Protein AF-A0A5J4KHI0-F1 (afdb_monomer)

pLDDT: mean 92.1, std 10.92, range [45.16, 98.06]

Solvent-accessible surface area (backbone atoms only — not comparable to full-atom values): 4550 Å² total; per-residue (Å²): 130,86,74,79,80,53,53,51,62,54,46,41,70,42,32,92,74,65,80,88,76,84,80,81,64,56,80,61,45,65,75,76,49,61,76,81,48,78,43,78,39,80,67,27,45,72,35,63,64,57,51,54,36,43,78,70,60,44,74,45,63,48,72,45,57,86,34,69,62,26,51,124

Radius of gyration: 14.22 Å; Cα contacts (8 Å, |Δi|>4): 72; chains: 1; bounding box: 29×19×45 Å

Nearest PDB structures (foldseek):
  2pxx-assembly1_A  TM=7.802E-01  e=1.535E-03  Homo sapiens
  1nkv-assembly1_A  TM=6.233E-01  e=2.311E-01  Escherichia coli
  8fjn-assembly1_A  TM=5.724E-01  e=1.257E+00  Trypanosoma brucei brucei
  4q37-assembly1_E  TM=3.505E-01  e=2.021E+00  Thermotoga maritima MSB8

Structure (mmCIF, N/CA/C/O backbone):
data_AF-A0A5J4KHI0-F1
#
_entry.id   AF-A0A5J4KHI0-F1
#
loop_
_atom_site.group_PDB
_atom_site.id
_atom_site.type_symbol
_atom_site.label_atom_id
_atom_site.label_alt_id
_atom_site.label_comp_id
_atom_site.label_asym_id
_atom_site.label_entity_id
_atom_site.label_seq_id
_atom_site.p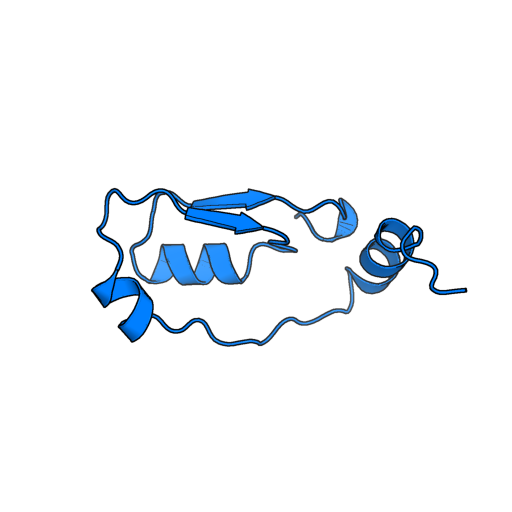dbx_PDB_ins_code
_atom_site.Cartn_x
_atom_site.Cartn_y
_atom_site.Cartn_z
_atom_site.occupancy
_atom_site.B_iso_or_equiv
_atom_site.auth_seq_id
_atom_site.auth_comp_id
_atom_site.auth_asym_id
_atom_site.auth_atom_id
_atom_site.pdbx_PDB_model_num
ATOM 1 N N . MET A 1 1 ? -5.218 -6.432 -31.995 1.00 45.16 1 MET A N 1
ATOM 2 C CA . MET A 1 1 ? -5.295 -7.577 -31.065 1.00 45.16 1 MET A CA 1
ATOM 3 C C . MET A 1 1 ? -4.832 -7.038 -29.723 1.00 45.16 1 MET A C 1
ATOM 5 O O . MET A 1 1 ? -3.760 -6.452 -29.695 1.00 45.16 1 MET A O 1
ATOM 9 N N . LEU A 1 2 ? -5.664 -7.050 -28.679 1.00 48.44 2 LEU A N 1
ATOM 10 C CA . LEU A 1 2 ? -5.244 -6.536 -27.371 1.00 48.44 2 LEU A CA 1
ATOM 11 C C . LEU A 1 2 ? -4.241 -7.533 -26.781 1.00 48.44 2 LEU A C 1
ATOM 13 O O . LEU A 1 2 ? -4.594 -8.686 -26.538 1.00 48.44 2 LEU A O 1
ATOM 17 N N . HIS A 1 3 ? -2.992 -7.102 -26.626 1.00 59.81 3 HIS A N 1
ATOM 18 C CA . HIS A 1 3 ? -1.924 -7.874 -26.003 1.00 59.81 3 HIS A CA 1
ATOM 19 C C . HIS A 1 3 ? -2.154 -7.916 -24.487 1.00 59.81 3 HIS A C 1
ATOM 21 O O . HIS A 1 3 ? -1.578 -7.150 -23.721 1.00 59.81 3 HIS A O 1
ATOM 27 N N . PHE A 1 4 ? -3.050 -8.798 -24.042 1.00 58.88 4 PHE A N 1
ATOM 28 C CA . PHE A 1 4 ? -3.251 -9.064 -22.614 1.00 58.88 4 PHE A CA 1
ATOM 29 C C . PHE A 1 4 ? -2.059 -9.797 -21.973 1.00 58.88 4 PHE A C 1
ATOM 31 O O . PHE A 1 4 ? -1.994 -9.870 -20.752 1.00 58.88 4 PHE A O 1
AT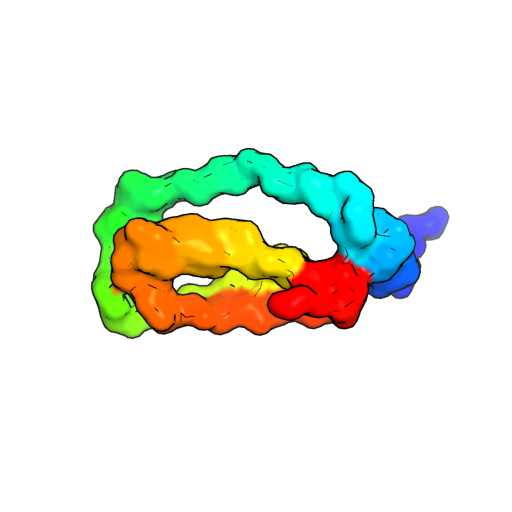OM 38 N N . ASN A 1 5 ? -1.116 -10.312 -22.773 1.00 63.34 5 ASN A N 1
ATOM 39 C CA . ASN A 1 5 ? 0.000 -11.129 -22.291 1.00 63.34 5 ASN A CA 1
ATOM 40 C C . ASN A 1 5 ? 1.285 -10.348 -21.977 1.00 63.34 5 ASN A C 1
ATOM 42 O O . ASN A 1 5 ? 2.141 -10.894 -21.292 1.00 63.34 5 ASN A O 1
ATOM 46 N N . ASP A 1 6 ? 1.400 -9.078 -22.375 1.00 80.88 6 ASP A N 1
ATOM 47 C CA . ASP A 1 6 ? 2.652 -8.311 -22.215 1.00 80.88 6 ASP A CA 1
ATOM 48 C C . ASP A 1 6 ? 2.653 -7.486 -20.908 1.00 80.88 6 ASP A C 1
ATOM 50 O O . ASP A 1 6 ? 3.365 -6.496 -20.755 1.00 80.88 6 ASP A O 1
ATOM 54 N N . GLN A 1 7 ? 1.805 -7.869 -19.944 1.00 87.31 7 GLN A N 1
ATOM 55 C CA . GLN A 1 7 ? 1.629 -7.134 -18.688 1.00 87.31 7 GLN A CA 1
ATOM 56 C C . GLN A 1 7 ? 2.883 -7.196 -17.816 1.00 87.31 7 GLN A C 1
ATOM 58 O O . GLN A 1 7 ? 3.277 -6.177 -17.262 1.00 87.31 7 GLN A O 1
ATOM 63 N N . VAL A 1 8 ? 3.522 -8.365 -17.711 1.00 91.12 8 VAL A N 1
ATOM 64 C CA . VAL A 1 8 ? 4.742 -8.522 -16.902 1.00 91.12 8 VAL A CA 1
ATOM 65 C C . VAL A 1 8 ? 5.842 -7.603 -17.431 1.00 91.12 8 VAL A C 1
ATOM 67 O O . VAL A 1 8 ? 6.369 -6.801 -16.672 1.00 91.12 8 VAL A O 1
ATOM 70 N N . GLU A 1 9 ? 6.108 -7.644 -18.739 1.00 92.69 9 GLU A N 1
ATOM 71 C CA . GLU A 1 9 ? 7.135 -6.816 -19.384 1.00 92.69 9 GLU A CA 1
ATOM 72 C C . GLU A 1 9 ? 6.877 -5.320 -19.180 1.00 92.69 9 GLU A C 1
ATOM 74 O O . GLU A 1 9 ? 7.776 -4.592 -18.762 1.00 92.69 9 GLU A O 1
ATOM 79 N N . TYR A 1 10 ? 5.639 -4.867 -19.402 1.00 93.56 10 TYR A N 1
ATOM 80 C CA . TYR A 1 10 ? 5.280 -3.464 -19.203 1.00 93.56 10 TYR A CA 1
ATOM 81 C C . TYR A 1 10 ? 5.496 -3.006 -17.755 1.00 93.56 10 TYR A C 1
ATOM 83 O O . TYR A 1 10 ? 6.068 -1.940 -17.519 1.00 93.56 10 TYR A O 1
ATOM 91 N N . TRP A 1 11 ? 5.013 -3.781 -16.778 1.00 95.06 11 TRP A N 1
ATOM 92 C CA . TRP A 1 11 ? 5.101 -3.390 -15.370 1.00 95.06 11 TRP A CA 1
ATOM 93 C C . TRP A 1 11 ? 6.529 -3.472 -14.834 1.00 95.06 11 TRP A C 1
ATOM 95 O O . TRP A 1 11 ? 6.926 -2.585 -14.076 1.00 95.06 11 TRP A O 1
ATOM 105 N N . ASP A 1 12 ? 7.318 -4.439 -15.307 1.00 94.19 12 ASP A N 1
ATOM 106 C CA . ASP A 1 12 ? 8.743 -4.527 -15.000 1.00 94.19 12 ASP A CA 1
ATOM 107 C C . ASP A 1 12 ? 9.532 -3.340 -15.572 1.00 94.19 12 ASP A C 1
ATOM 109 O O . ASP A 1 12 ? 10.386 -2.779 -14.881 1.00 94.19 12 ASP A O 1
ATOM 113 N N . GLU A 1 13 ? 9.224 -2.908 -16.802 1.00 95.38 13 GLU A N 1
ATOM 114 C CA . GLU A 1 13 ? 9.878 -1.764 -17.453 1.00 95.38 13 GLU A CA 1
ATOM 115 C C . GLU A 1 13 ? 9.658 -0.459 -16.673 1.00 95.38 13 GLU A C 1
ATOM 117 O O . GLU A 1 13 ? 10.591 0.320 -16.451 1.00 95.38 13 GLU A O 1
ATOM 122 N N . VAL A 1 14 ? 8.423 -0.203 -16.233 1.00 95.31 14 VAL A N 1
ATOM 123 C CA . VAL A 1 14 ? 8.077 1.073 -15.590 1.00 95.31 14 VAL A CA 1
ATOM 124 C C . VAL A 1 14 ? 8.329 1.091 -14.082 1.00 95.31 14 VAL A C 1
ATOM 126 O O . VAL A 1 14 ? 8.218 2.166 -13.483 1.00 95.31 14 VAL A O 1
ATOM 129 N N . ALA A 1 15 ? 8.682 -0.040 -13.461 1.00 94.50 15 ALA A N 1
ATOM 130 C CA . ALA A 1 15 ? 8.749 -0.201 -12.006 1.00 94.50 15 ALA A CA 1
ATOM 131 C C . ALA A 1 15 ? 9.568 0.890 -11.294 1.00 94.50 15 ALA A C 1
ATOM 133 O O . ALA A 1 15 ? 9.118 1.467 -10.307 1.00 94.50 15 ALA A O 1
ATOM 134 N N . ALA A 1 16 ? 10.724 1.263 -11.852 1.00 92.50 16 ALA A N 1
ATOM 135 C CA . ALA A 1 16 ? 11.617 2.263 -11.259 1.00 92.50 16 ALA A CA 1
ATOM 136 C C . ALA A 1 16 ? 11.096 3.713 -11.329 1.00 92.50 16 ALA A C 1
ATOM 138 O O . ALA A 1 16 ? 11.599 4.589 -10.625 1.00 92.50 16 ALA A O 1
ATOM 139 N N . THR A 1 17 ? 10.126 4.001 -12.202 1.00 95.44 17 THR A N 1
ATOM 140 C CA . THR A 1 17 ? 9.658 5.377 -12.470 1.00 95.44 17 THR A CA 1
ATOM 141 C C . THR A 1 17 ? 8.189 5.593 -12.128 1.00 95.44 17 THR A C 1
ATOM 143 O O . THR A 1 17 ? 7.746 6.734 -11.956 1.00 95.44 17 THR A O 1
ATOM 146 N N . LYS A 1 18 ? 7.410 4.514 -12.019 1.00 95.31 18 LYS A N 1
ATOM 147 C CA . LYS A 1 18 ? 5.977 4.591 -11.776 1.00 95.31 18 LYS A CA 1
ATOM 148 C C . LYS A 1 18 ? 5.699 5.055 -10.349 1.00 95.31 18 LYS A C 1
ATOM 150 O O . LYS A 1 18 ? 6.057 4.407 -9.375 1.00 95.31 18 LYS A O 1
ATOM 155 N N . LYS A 1 19 ? 4.962 6.160 -10.227 1.00 95.88 19 LYS A N 1
ATOM 156 C CA . LYS A 1 19 ? 4.441 6.645 -8.945 1.00 95.88 19 LYS A CA 1
ATOM 157 C C . LYS A 1 19 ? 2.937 6.411 -8.863 1.00 95.88 19 LYS A C 1
ATOM 159 O O . LYS A 1 19 ? 2.176 7.017 -9.617 1.00 95.88 19 LYS A O 1
ATOM 164 N N . PHE A 1 20 ? 2.502 5.567 -7.930 1.00 95.00 20 PHE A N 1
ATOM 165 C CA . PHE A 1 20 ? 1.081 5.353 -7.651 1.00 95.00 20 PHE A CA 1
ATOM 166 C C . PHE A 1 20 ? 0.582 6.366 -6.618 1.00 95.00 20 PHE A C 1
ATOM 168 O O . PHE A 1 20 ? 1.261 6.646 -5.631 1.00 95.00 20 PHE A O 1
ATOM 175 N N . THR A 1 21 ? -0.608 6.927 -6.835 1.00 95.19 21 THR A N 1
ATOM 176 C CA . THR A 1 21 ? -1.113 8.054 -6.025 1.00 95.19 21 THR A CA 1
ATOM 177 C C . THR A 1 21 ? -2.564 7.919 -5.580 1.00 95.19 21 THR A C 1
ATOM 179 O O . THR A 1 21 ? -3.033 8.763 -4.823 1.00 95.19 21 THR A O 1
ATOM 182 N N . HIS A 1 22 ? -3.284 6.881 -6.015 1.00 94.25 22 HIS A N 1
ATOM 183 C CA . HIS A 1 22 ? -4.706 6.746 -5.701 1.00 94.25 22 HIS A CA 1
ATOM 184 C C . HIS A 1 22 ? -4.939 6.678 -4.178 1.00 94.25 22 HIS A C 1
ATOM 186 O O . HIS A 1 22 ? -4.303 5.870 -3.495 1.00 94.25 22 HIS A O 1
ATOM 192 N N . PRO A 1 23 ? -5.806 7.529 -3.612 1.00 94.81 23 PRO A N 1
ATOM 193 C CA . PRO A 1 23 ? -6.017 7.568 -2.171 1.00 94.81 23 PRO A CA 1
ATOM 194 C C . PRO A 1 23 ? -6.748 6.315 -1.675 1.00 94.81 23 PRO A C 1
ATOM 196 O O . PRO A 1 23 ? -7.549 5.725 -2.398 1.00 94.81 23 PRO A O 1
ATOM 199 N N . VAL A 1 24 ? -6.489 5.941 -0.421 1.00 96.56 24 VAL A N 1
ATOM 200 C CA . VAL A 1 24 ? -7.249 4.909 0.298 1.00 96.56 24 VAL A CA 1
ATOM 201 C C . VAL A 1 24 ? -8.394 5.592 1.043 1.00 96.56 24 VAL A C 1
ATOM 203 O O . VAL A 1 24 ? -8.188 6.616 1.693 1.00 96.56 24 VAL A O 1
ATOM 206 N N . ASN A 1 25 ? -9.605 5.044 0.946 1.00 97.31 25 ASN A N 1
ATOM 207 C CA . ASN A 1 25 ? -10.768 5.572 1.655 1.00 97.31 25 ASN A CA 1
ATOM 208 C C . ASN A 1 25 ? -10.937 4.878 3.015 1.00 97.31 25 ASN A C 1
ATOM 210 O O . ASN A 1 25 ? -11.704 3.924 3.136 1.00 97.31 25 ASN A O 1
ATOM 214 N N . PHE A 1 26 ? -10.229 5.368 4.032 1.00 96.38 26 PHE A N 1
ATOM 215 C CA . PHE A 1 26 ? -10.266 4.781 5.375 1.00 96.38 26 PHE A CA 1
ATOM 216 C C . PHE A 1 26 ? -11.638 4.859 6.035 1.00 96.38 26 PHE A C 1
ATOM 218 O O . PHE A 1 26 ? -12.087 3.867 6.584 1.00 96.38 26 PHE A O 1
ATOM 225 N N . SER A 1 27 ? -12.372 5.964 5.871 1.00 96.81 27 SER A N 1
ATOM 226 C CA . SER A 1 27 ? -13.722 6.080 6.442 1.00 96.81 27 SER A CA 1
ATOM 227 C C . SER A 1 27 ? -14.679 5.002 5.926 1.00 96.81 27 SER A C 1
ATOM 229 O O . SER A 1 27 ? -15.601 4.616 6.640 1.00 96.81 27 SER A O 1
ATOM 231 N N . TRP A 1 28 ? -14.501 4.547 4.685 1.00 97.12 28 TRP A N 1
ATOM 232 C CA . TRP A 1 28 ? -15.284 3.444 4.139 1.00 97.12 28 TRP A CA 1
ATOM 233 C C . TRP A 1 28 ? -14.810 2.089 4.674 1.00 97.12 28 TRP A C 1
ATOM 235 O O . TRP A 1 28 ? -15.643 1.259 5.030 1.00 97.12 28 TRP A O 1
ATOM 245 N N . LEU A 1 29 ? -13.492 1.885 4.778 1.00 96.62 29 LEU A N 1
ATOM 246 C CA . LEU A 1 29 ? -12.908 0.662 5.335 1.00 96.62 29 LEU A CA 1
ATOM 247 C C . LEU A 1 29 ? -13.269 0.463 6.812 1.00 96.62 29 LEU A C 1
ATOM 249 O O . LEU A 1 29 ? -13.677 -0.635 7.177 1.00 96.62 29 LEU A O 1
ATOM 253 N N . ASP A 1 30 ? -13.236 1.523 7.621 1.00 95.56 30 ASP A N 1
ATOM 254 C CA . ASP A 1 30 ? -13.577 1.489 9.051 1.00 95.56 30 ASP A CA 1
ATOM 255 C C . ASP A 1 30 ? -15.042 1.075 9.290 1.00 95.56 30 ASP A C 1
ATOM 257 O O . ASP A 1 30 ? -15.396 0.577 10.356 1.00 95.56 30 ASP A O 1
ATOM 261 N N . GLY A 1 31 ? -15.916 1.281 8.297 1.00 96.88 31 GLY A N 1
ATOM 262 C CA . GLY A 1 31 ? -17.312 0.841 8.343 1.00 96.88 31 GLY A CA 1
ATOM 263 C C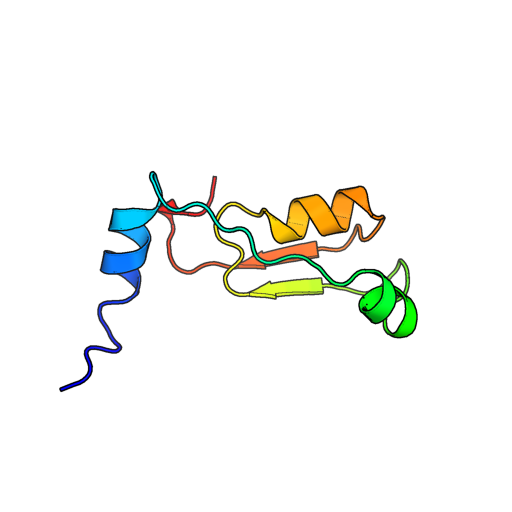 . GLY A 1 31 ? -17.524 -0.627 7.961 1.00 96.88 31 GLY A C 1
ATOM 264 O O . GLY A 1 31 ? -18.634 -1.135 8.124 1.00 96.88 31 GLY A O 1
ATOM 265 N N . LEU A 1 32 ? -16.499 -1.296 7.425 1.00 96.75 32 LEU A N 1
ATOM 266 C CA . LEU A 1 32 ? -16.576 -2.661 6.891 1.00 96.75 32 LEU A CA 1
ATOM 267 C C . LEU A 1 32 ? -15.671 -3.652 7.620 1.00 96.75 32 LEU A C 1
ATOM 269 O O . LEU A 1 32 ? -15.979 -4.844 7.648 1.00 96.75 32 LEU A O 1
ATOM 273 N N . LEU A 1 33 ? -14.546 -3.176 8.143 1.00 96.38 33 LEU A N 1
ATOM 274 C CA . LEU A 1 33 ? -13.462 -3.993 8.662 1.00 96.38 33 LEU A CA 1
ATOM 275 C C . LEU A 1 33 ? -13.245 -3.722 10.150 1.00 96.38 33 LEU A C 1
ATOM 277 O O . LEU A 1 33 ? -13.521 -2.641 10.664 1.00 96.38 33 LEU A O 1
ATOM 281 N N . ASP A 1 34 ? -12.696 -4.720 10.829 1.00 91.06 34 ASP A N 1
ATOM 282 C CA . ASP A 1 34 ? -12.197 -4.613 12.196 1.00 91.06 34 ASP A CA 1
ATOM 283 C C . ASP A 1 34 ? -10.678 -4.855 12.251 1.00 91.06 34 ASP A C 1
ATOM 285 O O . ASP A 1 34 ? -10.031 -5.175 11.252 1.00 91.06 34 ASP A O 1
ATOM 289 N N . SER A 1 35 ? -10.089 -4.736 13.443 1.00 83.06 35 SER A N 1
ATOM 290 C CA . SER A 1 35 ? -8.642 -4.898 13.643 1.00 83.06 35 SER A CA 1
ATOM 291 C C . SER A 1 35 ? -8.119 -6.322 13.415 1.00 83.06 35 SER A C 1
ATOM 293 O O . SER A 1 35 ? -6.905 -6.520 13.387 1.00 83.06 35 SER A O 1
ATOM 295 N N . GLN A 1 36 ? -9.000 -7.321 13.295 1.00 90.88 36 GLN A N 1
ATOM 296 C CA . GLN A 1 36 ? -8.637 -8.720 13.039 1.00 90.88 36 GLN A CA 1
ATOM 297 C C . GLN A 1 36 ? -8.837 -9.114 11.571 1.00 90.88 36 GLN A C 1
ATOM 299 O O . GLN A 1 36 ? -8.473 -10.222 11.166 1.00 90.88 36 GLN A O 1
ATOM 304 N N . SER A 1 37 ? -9.407 -8.215 10.771 1.00 96.31 37 SER A N 1
ATOM 305 C CA . SER A 1 37 ? -9.685 -8.441 9.363 1.00 96.31 37 SER A CA 1
ATOM 306 C C . SER A 1 37 ? -8.394 -8.675 8.582 1.00 96.31 37 SER A C 1
ATOM 308 O O . SER A 1 37 ? -7.417 -7.944 8.726 1.00 96.31 37 SER A O 1
ATOM 310 N N . ARG A 1 38 ? -8.404 -9.712 7.740 1.00 97.69 38 ARG A N 1
ATOM 311 C CA . ARG A 1 38 ? -7.309 -10.035 6.818 1.00 97.69 38 ARG A CA 1
ATOM 312 C C . ARG A 1 38 ? -7.516 -9.303 5.505 1.00 97.69 38 ARG A C 1
ATOM 314 O O . ARG A 1 38 ? -8.585 -9.436 4.907 1.00 97.69 38 ARG A O 1
ATOM 321 N N . ILE A 1 39 ? -6.499 -8.579 5.056 1.00 97.81 39 ILE A N 1
ATOM 322 C CA . ILE A 1 39 ? -6.545 -7.775 3.835 1.00 97.81 39 ILE A CA 1
ATOM 323 C C . ILE A 1 39 ? -5.496 -8.298 2.857 1.00 97.81 39 ILE A C 1
ATOM 325 O O . ILE A 1 39 ? -4.333 -8.453 3.215 1.00 97.81 39 ILE A O 1
ATOM 329 N N . LEU A 1 40 ? -5.917 -8.540 1.617 1.00 98.06 40 LEU A N 1
ATOM 330 C CA . LEU A 1 40 ? -5.026 -8.836 0.500 1.00 98.06 40 LEU A CA 1
ATOM 331 C C . LEU A 1 40 ? -4.988 -7.630 -0.442 1.00 98.06 40 LEU A C 1
ATOM 333 O O . LEU A 1 40 ? -6.01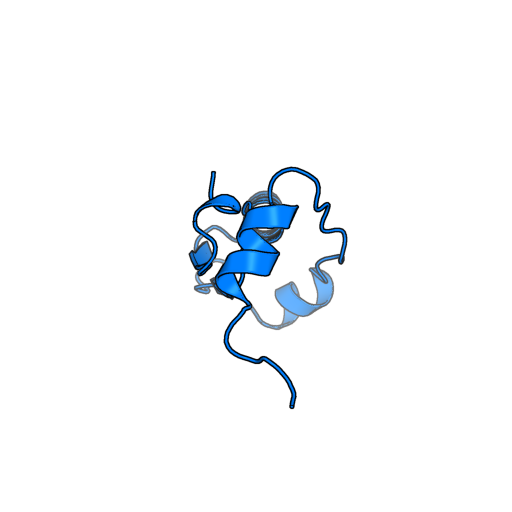0 -7.280 -1.035 1.00 98.06 40 LEU A O 1
ATOM 337 N N . ASP A 1 41 ? -3.816 -7.024 -0.595 1.00 97.44 41 ASP A N 1
ATOM 338 C CA . ASP A 1 41 ? -3.540 -5.994 -1.597 1.00 97.44 41 ASP A CA 1
ATOM 339 C C . ASP A 1 41 ? -3.094 -6.673 -2.904 1.00 97.44 41 ASP A C 1
ATOM 341 O O . ASP A 1 41 ? -1.957 -7.129 -3.042 1.00 97.44 41 ASP A O 1
ATOM 345 N N . TYR A 1 42 ? -4.033 -6.835 -3.839 1.00 96.94 42 TYR A N 1
ATOM 346 C CA . TYR A 1 42 ? -3.800 -7.521 -5.111 1.00 96.94 42 TYR A CA 1
ATOM 347 C C . TYR A 1 42 ? -3.318 -6.535 -6.179 1.00 96.94 42 TYR A C 1
ATOM 349 O O . TYR A 1 42 ? -4.062 -5.642 -6.587 1.00 96.94 42 TYR A O 1
ATOM 357 N N . GLY A 1 43 ? -2.089 -6.727 -6.658 1.00 95.50 43 GLY A N 1
ATOM 358 C CA . GLY A 1 43 ? -1.351 -5.709 -7.404 1.00 95.50 43 GLY A CA 1
ATOM 359 C C . GLY A 1 43 ? -0.735 -4.677 -6.458 1.00 95.50 43 GLY A C 1
ATOM 360 O O . GLY A 1 43 ? -0.901 -3.473 -6.664 1.00 95.50 43 GLY A O 1
ATOM 361 N N . CYS A 1 44 ? -0.088 -5.145 -5.383 1.00 97.00 44 CYS A N 1
ATOM 362 C CA . CYS A 1 44 ? 0.415 -4.276 -4.316 1.00 97.00 44 CYS A CA 1
ATOM 363 C C . CYS A 1 44 ? 1.527 -3.323 -4.781 1.00 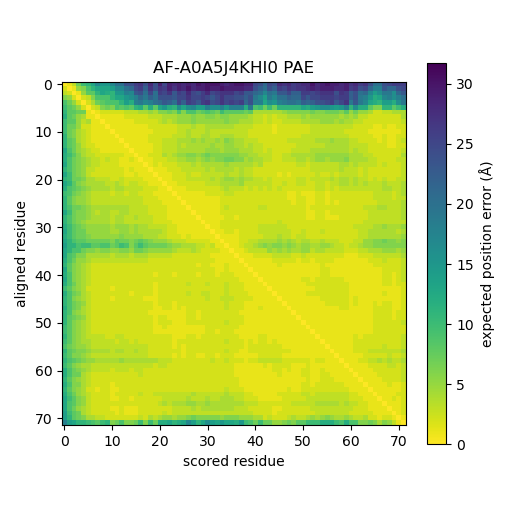97.00 44 CYS A C 1
ATOM 365 O O . CYS A 1 44 ? 1.826 -2.333 -4.100 1.00 97.00 44 CYS A O 1
ATOM 367 N N . GLY A 1 45 ? 2.156 -3.610 -5.926 1.00 96.19 45 GLY A N 1
ATOM 368 C CA . GLY A 1 45 ? 3.362 -2.948 -6.390 1.00 96.19 45 GLY A CA 1
ATOM 369 C C . GLY A 1 45 ? 4.412 -2.880 -5.280 1.00 96.19 45 GLY A C 1
ATOM 370 O O . GLY A 1 45 ? 4.634 -3.853 -4.562 1.00 96.19 45 GLY A O 1
ATOM 371 N N . TYR A 1 46 ? 4.957 -1.683 -5.049 1.00 96.38 46 TYR A N 1
ATOM 372 C CA . TYR A 1 46 ? 5.923 -1.422 -3.972 1.00 96.38 46 TYR A CA 1
ATOM 373 C C . TYR A 1 46 ? 5.302 -1.318 -2.564 1.00 96.38 46 TYR A C 1
ATOM 375 O O . TYR A 1 46 ? 5.905 -0.754 -1.652 1.00 96.38 46 TYR A O 1
ATOM 383 N N . GLY A 1 47 ? 4.069 -1.795 -2.371 1.00 96.75 47 GLY A N 1
ATOM 384 C CA . GLY A 1 47 ? 3.422 -1.884 -1.058 1.00 96.75 47 GLY A CA 1
ATOM 385 C C . GLY A 1 47 ? 2.873 -0.559 -0.524 1.00 96.75 47 GLY A C 1
ATOM 386 O O . GLY A 1 47 ? 2.663 -0.409 0.678 1.00 96.75 47 GLY A O 1
ATOM 387 N N . ARG A 1 48 ? 2.619 0.437 -1.387 1.00 97.19 48 ARG A N 1
ATOM 388 C CA . ARG A 1 48 ? 2.143 1.765 -0.946 1.00 97.19 48 ARG A CA 1
ATOM 389 C C . ARG A 1 48 ? 0.860 1.683 -0.117 1.00 97.19 48 ARG A C 1
ATOM 391 O O . ARG A 1 48 ? 0.748 2.363 0.898 1.00 97.19 48 ARG A O 1
ATOM 398 N N . VAL A 1 49 ? -0.127 0.923 -0.593 1.00 97.50 49 VAL A N 1
ATOM 399 C CA . VAL A 1 49 ? -1.425 0.805 0.084 1.00 97.50 49 VAL A CA 1
ATOM 400 C C . VAL A 1 49 ? -1.278 -0.021 1.354 1.00 97.50 49 VAL A C 1
ATOM 402 O O . VAL A 1 49 ? -1.800 0.399 2.381 1.00 97.50 49 VAL A O 1
ATOM 405 N N . MET A 1 50 ? -0.494 -1.102 1.328 1.00 97.06 50 MET A N 1
ATOM 406 C CA . MET A 1 50 ? -0.152 -1.863 2.535 1.00 97.06 50 MET A CA 1
ATOM 407 C C . MET A 1 50 ? 0.455 -0.983 3.635 1.00 97.06 50 MET A C 1
ATOM 409 O O . MET A 1 50 ? 0.001 -1.038 4.775 1.00 97.06 50 MET A O 1
ATOM 413 N N . ASN A 1 51 ? 1.419 -0.120 3.297 1.00 96.94 51 ASN A N 1
ATOM 414 C CA . ASN A 1 51 ? 2.024 0.803 4.261 1.00 96.94 51 ASN A CA 1
ATOM 415 C C . ASN A 1 51 ? 0.989 1.776 4.839 1.00 96.94 51 ASN A C 1
ATOM 417 O O . ASN A 1 51 ? 0.921 1.947 6.053 1.00 96.94 51 ASN A O 1
ATOM 421 N N . LEU A 1 52 ? 0.130 2.352 3.992 1.00 97.44 52 LEU A N 1
ATOM 422 C CA . LEU A 1 52 ? -0.952 3.232 4.442 1.00 97.44 52 LEU A CA 1
ATOM 423 C C . LEU A 1 52 ? -1.952 2.500 5.355 1.00 97.44 52 LEU A C 1
ATOM 425 O O . LEU A 1 52 ? -2.413 3.074 6.339 1.00 97.44 52 LEU A O 1
ATOM 429 N N . LEU A 1 53 ? -2.290 1.244 5.051 1.00 96.62 53 LEU A N 1
ATOM 430 C CA . LEU A 1 53 ? -3.144 0.400 5.890 1.00 96.62 53 LEU A CA 1
ATOM 431 C C . LEU A 1 53 ? -2.497 0.154 7.263 1.00 96.62 53 LEU A C 1
ATOM 433 O O . LEU A 1 53 ? -3.143 0.387 8.286 1.00 96.62 53 LEU A O 1
ATOM 437 N N . HIS A 1 54 ? -1.213 -0.213 7.292 1.00 95.88 54 HIS A N 1
ATOM 438 C CA . HIS A 1 54 ? -0.451 -0.393 8.531 1.00 95.88 54 HIS A CA 1
ATOM 439 C C . HIS A 1 54 ? -0.395 0.883 9.380 1.00 95.88 54 HIS A C 1
ATOM 441 O O . HIS A 1 54 ? -0.654 0.829 10.583 1.00 95.88 54 HIS A O 1
ATOM 447 N N . GLU A 1 55 ? -0.118 2.038 8.766 1.00 96.31 55 GLU A N 1
ATOM 448 C CA . GLU A 1 55 ? -0.109 3.346 9.442 1.00 96.31 55 GLU A CA 1
ATOM 449 C C . GLU A 1 55 ? -1.475 3.715 10.050 1.00 96.31 55 GLU A C 1
ATOM 451 O O . GLU A 1 55 ? -1.529 4.471 11.018 1.00 96.31 55 GLU A O 1
ATOM 456 N N . ASN A 1 56 ? -2.571 3.153 9.524 1.00 95.50 56 ASN A N 1
ATOM 457 C CA . ASN A 1 56 ? -3.939 3.360 10.013 1.00 95.50 56 ASN A CA 1
ATOM 458 C C . ASN A 1 56 ? -4.454 2.203 10.895 1.00 95.50 56 ASN A C 1
ATOM 460 O O . ASN A 1 56 ? -5.641 2.146 11.202 1.00 95.50 56 ASN A O 1
ATOM 464 N N . GLY A 1 57 ? -3.576 1.297 11.343 1.00 95.25 57 GLY A N 1
ATOM 465 C CA . GLY A 1 57 ? -3.904 0.264 12.335 1.00 95.25 57 GLY A CA 1
ATOM 466 C C . GLY A 1 57 ? -4.421 -1.061 11.770 1.00 95.25 57 GLY A C 1
ATOM 467 O O . GLY A 1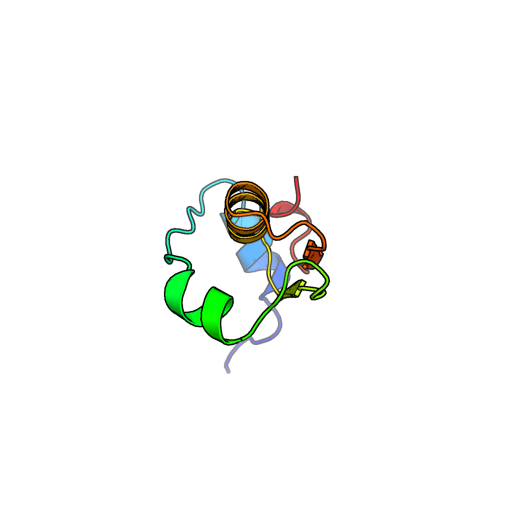 57 ? -4.758 -1.960 12.542 1.00 95.25 57 GLY A O 1
ATOM 468 N N . TYR A 1 58 ? -4.438 -1.225 10.447 1.00 96.38 58 TYR A N 1
ATOM 469 C CA . TYR A 1 58 ? -4.726 -2.500 9.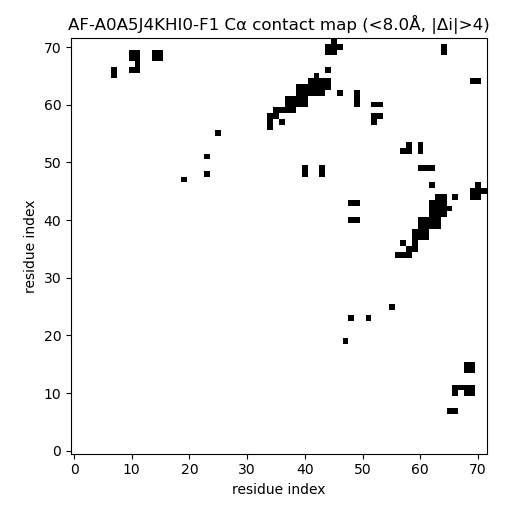796 1.00 96.38 58 TYR A CA 1
ATOM 470 C C . TYR A 1 58 ? -3.437 -3.320 9.710 1.00 96.38 58 TYR A C 1
ATOM 472 O O . TYR A 1 58 ? -2.582 -3.057 8.871 1.00 96.38 58 TYR A O 1
ATOM 480 N N . LEU A 1 59 ? -3.272 -4.292 10.611 1.00 95.31 59 LEU A N 1
ATOM 481 C CA . LEU A 1 59 ? -1.987 -4.982 10.802 1.00 95.31 59 LEU A CA 1
ATOM 482 C C . LEU A 1 59 ? -1.869 -6.322 10.068 1.00 95.31 59 LEU A C 1
ATOM 484 O O . LEU A 1 59 ? -0.778 -6.880 9.997 1.00 95.31 59 LEU A O 1
ATOM 488 N N . ASN A 1 60 ? -2.981 -6.863 9.571 1.00 97.19 60 ASN A N 1
ATOM 489 C CA . ASN A 1 60 ? -3.026 -8.174 8.930 1.00 97.19 60 ASN A CA 1
ATOM 490 C C . ASN A 1 60 ? -3.170 -8.018 7.413 1.00 97.19 60 ASN A C 1
ATOM 492 O O . ASN A 1 60 ? -4.223 -8.309 6.837 1.00 97.19 60 ASN A O 1
ATOM 496 N N . VAL A 1 61 ? -2.124 -7.456 6.803 1.00 97.19 61 VAL A N 1
ATOM 497 C CA . VAL A 1 61 ? -2.091 -7.106 5.382 1.00 97.19 61 VAL A CA 1
ATOM 498 C C . VAL A 1 61 ? -1.027 -7.929 4.668 1.00 97.19 61 VAL A C 1
ATOM 500 O O . VAL A 1 61 ? 0.141 -7.920 5.048 1.00 97.19 61 VAL A O 1
ATOM 503 N N . GLU A 1 62 ? -1.433 -8.597 3.597 1.00 97.62 62 GLU A N 1
ATOM 504 C CA . GLU A 1 62 ? -0.546 -9.300 2.674 1.00 97.62 62 GLU A CA 1
ATOM 505 C C . GLU A 1 62 ? -0.656 -8.670 1.284 1.00 97.62 62 GLU A C 1
ATOM 507 O O . GLU A 1 62 ? -1.713 -8.170 0.898 1.00 97.62 62 GLU A O 1
ATOM 512 N N . GLY A 1 63 ? 0.443 -8.678 0.535 1.00 97.19 63 GLY A N 1
ATOM 513 C CA . GLY A 1 63 ? 0.514 -8.128 -0.812 1.00 97.19 63 GLY A CA 1
ATOM 514 C C . GLY A 1 63 ? 0.937 -9.186 -1.809 1.00 97.19 63 GLY A C 1
ATOM 515 O O . GLY A 1 63 ? 1.793 -10.021 -1.510 1.00 97.19 63 GLY A O 1
ATOM 516 N N . VAL A 1 64 ? 0.349 -9.137 -2.999 1.00 97.56 64 VAL A N 1
ATOM 517 C CA . VAL A 1 64 ? 0.809 -9.927 -4.140 1.00 97.56 64 VAL A CA 1
ATOM 518 C C . VAL A 1 64 ? 0.906 -9.040 -5.367 1.00 97.56 64 VAL A C 1
ATOM 520 O O . VAL A 1 64 ? 0.008 -8.248 -5.650 1.00 97.56 64 VAL A O 1
ATOM 523 N N . ASP A 1 65 ? 1.982 -9.203 -6.123 1.00 96.31 65 ASP A N 1
ATOM 524 C CA . ASP A 1 65 ? 2.159 -8.599 -7.436 1.00 96.31 65 ASP A CA 1
ATOM 525 C C . ASP A 1 65 ? 2.871 -9.606 -8.345 1.00 96.31 65 ASP A C 1
ATOM 527 O O . ASP A 1 65 ? 3.653 -10.434 -7.873 1.00 96.31 65 ASP A O 1
ATOM 531 N N . PHE A 1 66 ? 2.564 -9.581 -9.640 1.00 94.06 66 PHE A N 1
ATOM 532 C CA . PHE A 1 66 ? 3.239 -10.445 -10.611 1.00 94.06 66 PHE A CA 1
ATOM 533 C C . PHE A 1 66 ? 4.529 -9.814 -11.140 1.00 94.06 66 PHE A C 1
ATOM 535 O O . PHE A 1 66 ? 5.382 -10.537 -11.652 1.00 94.06 66 PHE A O 1
ATOM 542 N N . SER A 1 67 ? 4.672 -8.488 -11.048 1.00 93.88 67 SER A N 1
ATOM 543 C CA . SER A 1 67 ? 5.896 -7.791 -11.430 1.00 93.88 67 SER A CA 1
ATOM 544 C C . SER A 1 67 ? 6.881 -7.875 -10.275 1.00 93.88 67 SER A C 1
ATOM 546 O O . SER A 1 67 ? 6.760 -7.181 -9.263 1.00 93.88 67 SER A O 1
ATOM 548 N N . THR A 1 68 ? 7.897 -8.720 -10.428 1.00 93.31 68 THR A N 1
ATOM 549 C CA . THR A 1 68 ? 8.943 -8.862 -9.409 1.00 93.31 68 THR A CA 1
ATOM 550 C C . THR A 1 68 ? 9.741 -7.577 -9.230 1.00 93.31 68 THR A C 1
ATOM 552 O O . THR A 1 68 ? 10.291 -7.355 -8.159 1.00 93.31 68 THR A O 1
ATOM 555 N N . GLN A 1 69 ? 9.786 -6.718 -10.252 1.00 95.94 69 GLN A N 1
ATOM 556 C CA . GLN A 1 69 ? 10.497 -5.441 -10.197 1.00 95.94 69 GLN A CA 1
ATOM 557 C C . GLN A 1 69 ? 9.760 -4.369 -9.390 1.00 95.94 69 GLN A C 1
ATOM 559 O O . GLN A 1 69 ? 10.396 -3.403 -8.977 1.00 95.94 69 GLN A O 1
ATOM 564 N N . LEU A 1 70 ? 8.447 -4.517 -9.180 1.00 95.12 70 LEU A N 1
ATOM 565 C CA . LEU A 1 70 ? 7.665 -3.623 -8.326 1.00 95.12 70 LEU A CA 1
ATOM 566 C C . LEU A 1 70 ? 7.737 -4.001 -6.840 1.00 95.12 70 LEU A C 1
ATOM 568 O O . LEU A 1 70 ? 7.415 -3.161 -6.004 1.00 95.12 70 LEU A O 1
ATOM 572 N N . ILE A 1 71 ? 8.130 -5.231 -6.504 1.00 91.31 71 ILE A N 1
ATOM 573 C CA . ILE A 1 71 ? 8.253 -5.700 -5.118 1.00 91.31 71 ILE A CA 1
ATOM 574 C C . ILE A 1 71 ? 9.668 -5.373 -4.612 1.00 91.31 71 ILE A C 1
ATOM 576 O O . ILE A 1 71 ? 10.655 -5.754 -5.244 1.00 91.31 71 ILE A O 1
ATOM 580 N N . HIS A 1 72 ? 9.775 -4.683 -3.469 1.00 75.88 72 HIS A N 1
ATOM 581 C CA . HIS A 1 72 ? 11.046 -4.246 -2.870 1.00 75.88 72 HIS A CA 1
ATOM 582 C C . HIS A 1 72 ? 11.135 -4.578 -1.381 1.00 75.88 72 HIS A C 1
ATOM 584 O O . HIS A 1 72 ? 10.085 -4.507 -0.702 1.00 75.88 72 HIS A O 1
#

Mean predicted aligned error: 4.18 Å

Secondary structure (DSSP, 8-state):
---TT-HHHHHHHHTTT----PPP-HHHHTTT--TT--EEEET-TTTHHHHHHHHTT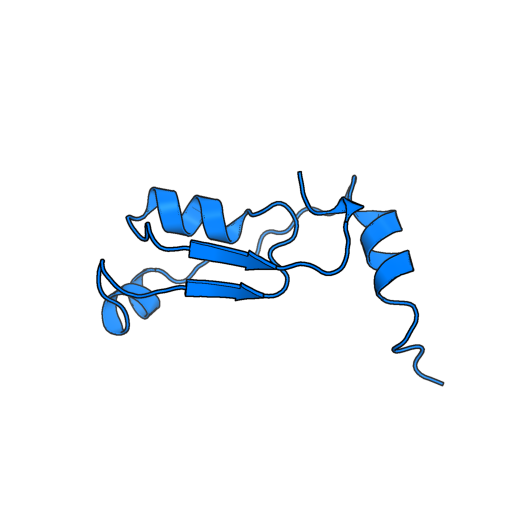---EEEE-S-TTT--

InterPro domains:
  IPR029063 S-adenosyl-L-methionine-dependent methyltransferase superfamily [G3DSA:3.40.50.150] (4-72)
  IPR029063 S-adenosyl-L-methionine-dependent methyltransferase superfamily [SSF53335] (9-71)

Sequence (72 aa):
MLHFNDQVEY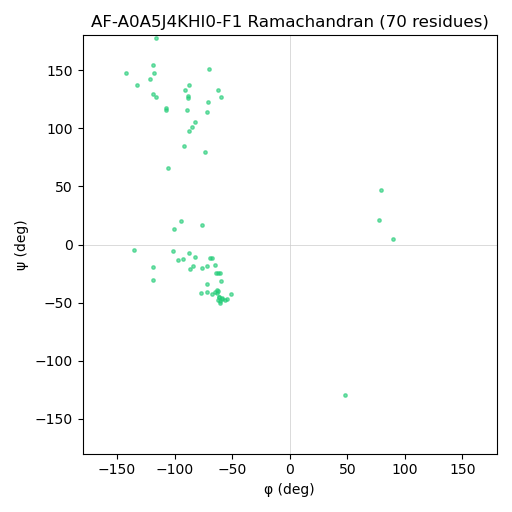WDEVAATKKFTHPVNFSWLDGLLDSQSRILDYGCGYGRVMNLLHENGYLNVEGVDFSTQLIH

Foldseek 3Di:
DPCPPCVLVVCLVCLVPDDDDDDDDVVVVVVPDDLVDAEEAEQCQCVPVVVVCVVVRNDRYDYDHPHPSSHD

Organism: NCBI:txid2607529